Protein AF-A0A7C4M8E7-F1 (afdb_monomer_lite)

pLDDT: mean 94.71, std 4.03, range [75.12, 97.62]

Secondary structure (DSSP, 8-state):
--EEEEEEEETTTEEEEEEEESSS-HHHHHHHHHH-S-----EEETTEEE----

Radius of gyration: 12.2 Å; chains: 1; bounding box: 31×20×30 Å

Foldseek 3Di:
DDKDKDWDADPPPGIDIDMDDCPPPVPVVVVQVVQPPDDFDWDDDDPDTDTDGD

Structure (mmCIF, N/CA/C/O backbone):
data_AF-A0A7C4M8E7-F1
#
_entry.id   AF-A0A7C4M8E7-F1
#
loop_
_atom_site.group_PDB
_atom_site.id
_atom_site.type_symbol
_atom_site.label_atom_id
_atom_site.label_alt_id
_atom_site.label_comp_id
_atom_site.label_asym_id
_atom_site.label_entity_id
_atom_site.label_seq_id
_atom_site.pdbx_PDB_ins_code
_atom_site.Cartn_x
_atom_site.Cartn_y
_atom_site.Cartn_z
_atom_site.occupancy
_atom_site.B_iso_or_equiv
_atom_site.auth_seq_id
_atom_site.auth_comp_id
_atom_site.auth_asym_id
_atom_site.auth_atom_id
_atom_site.pdbx_PDB_model_num
ATOM 1 N N . MET A 1 1 ? 17.257 -5.581 -11.131 1.00 77.81 1 MET A N 1
ATOM 2 C CA . MET A 1 1 ? 16.026 -5.875 -10.387 1.00 77.81 1 MET A CA 1
ATOM 3 C C . MET A 1 1 ? 16.112 -5.149 -9.072 1.00 77.81 1 MET A C 1
ATOM 5 O O . MET A 1 1 ? 17.047 -5.395 -8.313 1.00 77.81 1 MET A O 1
ATOM 9 N N . ALA A 1 2 ? 15.209 -4.208 -8.868 1.00 91.12 2 ALA A N 1
ATOM 10 C CA . ALA A 1 2 ? 15.031 -3.502 -7.618 1.00 91.12 2 ALA A CA 1
ATOM 11 C C . ALA A 1 2 ? 13.797 -4.059 -6.902 1.00 91.12 2 ALA A C 1
ATOM 13 O O . ALA A 1 2 ? 12.750 -4.270 -7.516 1.00 91.12 2 ALA A O 1
ATOM 14 N N . SER A 1 3 ? 13.917 -4.275 -5.596 1.00 94.62 3 SER A N 1
ATOM 15 C CA . SER A 1 3 ? 12.773 -4.526 -4.728 1.00 94.62 3 SER A CA 1
ATOM 16 C C . SER A 1 3 ? 12.874 -3.687 -3.464 1.00 94.62 3 SER A C 1
ATOM 18 O O . SER A 1 3 ? 13.960 -3.257 -3.055 1.00 94.62 3 SER A O 1
ATOM 20 N N . LYS A 1 4 ? 11.717 -3.378 -2.882 1.00 95.62 4 LYS A N 1
ATOM 21 C CA . LYS A 1 4 ? 11.595 -2.594 -1.656 1.00 95.62 4 LYS A CA 1
ATOM 22 C C . LYS A 1 4 ? 10.523 -3.204 -0.769 1.00 95.62 4 LYS A C 1
ATOM 24 O O . LYS A 1 4 ? 9.466 -3.611 -1.248 1.00 95.62 4 LYS A O 1
ATOM 29 N N . LYS A 1 5 ? 10.800 -3.206 0.533 1.00 96.88 5 LYS A N 1
ATOM 30 C CA . LYS A 1 5 ? 9.779 -3.442 1.548 1.00 96.88 5 LYS A CA 1
ATOM 31 C C . LYS A 1 5 ? 8.919 -2.194 1.696 1.00 96.88 5 LYS A C 1
ATOM 33 O O . LYS A 1 5 ? 9.450 -1.083 1.692 1.00 96.88 5 LYS A O 1
ATOM 38 N N . ILE A 1 6 ? 7.620 -2.397 1.842 1.00 96.31 6 ILE A N 1
ATOM 39 C CA . ILE A 1 6 ? 6.644 -1.358 2.157 1.00 96.31 6 ILE A CA 1
ATOM 40 C C . ILE A 1 6 ? 5.885 -1.761 3.417 1.00 96.31 6 ILE A C 1
ATOM 42 O O . ILE A 1 6 ? 5.703 -2.948 3.686 1.00 96.31 6 ILE A O 1
ATOM 46 N N . LEU A 1 7 ? 5.451 -0.765 4.177 1.00 97.31 7 LEU A N 1
ATOM 47 C CA . LEU A 1 7 ? 4.568 -0.944 5.318 1.00 97.31 7 LEU A CA 1
ATOM 48 C C . LEU A 1 7 ? 3.218 -0.338 4.948 1.00 97.31 7 LEU A C 1
ATOM 50 O O . LEU A 1 7 ? 3.166 0.798 4.480 1.00 97.31 7 LEU A O 1
ATOM 54 N N . ILE A 1 8 ? 2.152 -1.110 5.120 1.00 96.12 8 ILE A N 1
ATOM 55 C CA . ILE A 1 8 ? 0.777 -0.650 4.937 1.00 96.12 8 ILE A CA 1
ATOM 56 C C . ILE A 1 8 ? 0.163 -0.585 6.328 1.00 96.12 8 ILE A C 1
ATOM 58 O O . ILE A 1 8 ? 0.072 -1.607 7.011 1.00 96.12 8 ILE A O 1
ATOM 62 N N . GLU A 1 9 ? -0.219 0.612 6.755 1.00 97.19 9 GLU A N 1
ATOM 63 C CA . GLU A 1 9 ? -0.765 0.872 8.085 1.00 97.19 9 GLU A CA 1
ATOM 64 C C . GLU A 1 9 ? -2.237 1.260 7.969 1.00 97.19 9 GLU A C 1
ATOM 66 O O . GLU A 1 9 ? -2.614 2.082 7.137 1.00 97.19 9 GLU A O 1
ATOM 71 N N . PHE A 1 10 ? -3.071 0.650 8.804 1.00 96.12 10 PHE A N 1
ATOM 72 C CA . PHE A 1 10 ? -4.492 0.937 8.911 1.00 96.12 10 PHE A CA 1
ATOM 73 C C . PHE A 1 10 ? -4.779 1.493 10.299 1.00 96.12 10 PHE A C 1
ATOM 75 O O . PHE A 1 10 ? -4.434 0.873 11.315 1.00 96.12 10 PHE A O 1
ATOM 82 N N . GLU A 1 11 ? -5.472 2.628 10.354 1.00 94.56 11 GLU A N 1
ATOM 83 C CA . GLU A 1 11 ? -5.905 3.202 11.622 1.00 94.56 11 GLU A CA 1
ATOM 84 C C . GLU A 1 11 ? -6.741 2.192 12.418 1.00 94.56 11 GLU A C 1
ATOM 86 O O . GLU A 1 11 ? -7.712 1.625 11.920 1.00 94.56 11 GLU A O 1
ATOM 91 N N . ASN A 1 12 ? -6.366 1.968 13.680 1.00 92.19 12 ASN A N 1
ATOM 92 C CA . ASN A 1 12 ? -7.073 1.106 14.638 1.00 92.19 12 ASN A CA 1
ATOM 93 C C . ASN A 1 12 ? -7.191 -0.389 14.268 1.00 92.19 12 ASN A C 1
ATOM 95 O O . ASN A 1 12 ? -7.813 -1.140 15.020 1.00 92.19 12 ASN A O 1
ATOM 99 N N . VAL A 1 13 ? -6.585 -0.844 13.167 1.00 94.19 13 VAL A N 1
ATOM 100 C CA . VAL A 1 13 ? -6.570 -2.264 12.764 1.00 94.19 13 VAL A CA 1
ATOM 101 C C . VAL A 1 13 ? -5.176 -2.869 12.927 1.00 94.19 13 VAL A C 1
ATOM 103 O O . VAL A 1 13 ? -5.051 -4.001 13.394 1.00 94.19 13 VAL A O 1
ATOM 106 N N . GLY A 1 14 ? -4.126 -2.115 12.588 1.00 95.75 14 GLY A N 1
ATOM 107 C CA . GLY A 1 14 ? -2.734 -2.562 12.649 1.00 95.75 14 GLY A CA 1
ATOM 108 C C . GLY A 1 14 ? -1.998 -2.328 11.333 1.00 95.75 14 GLY A C 1
ATOM 109 O O . GLY A 1 14 ? -2.421 -1.520 10.512 1.00 95.75 14 GLY A O 1
ATOM 110 N N . SER A 1 15 ? -0.891 -3.037 11.127 1.00 97.06 15 SER A N 1
ATOM 111 C CA . SER A 1 15 ? -0.056 -2.885 9.936 1.00 97.06 15 SER A CA 1
ATOM 112 C C . SER A 1 15 ? 0.382 -4.223 9.351 1.00 97.06 15 SER A C 1
ATOM 114 O O . SER A 1 15 ? 0.374 -5.258 10.022 1.00 97.06 15 SER A O 1
ATOM 116 N N . VAL A 1 16 ? 0.744 -4.204 8.070 1.00 96.69 16 VAL A N 1
ATOM 117 C CA . VAL A 1 16 ? 1.264 -5.359 7.338 1.00 96.69 16 VAL A CA 1
ATOM 118 C C . VAL A 1 16 ? 2.471 -4.953 6.496 1.00 96.69 16 VAL A C 1
ATOM 120 O O . VAL A 1 16 ? 2.475 -3.907 5.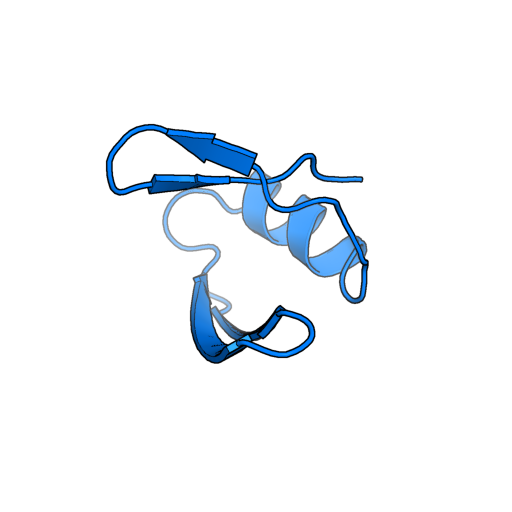847 1.00 96.69 16 VAL A O 1
ATOM 123 N N . GLU A 1 17 ? 3.508 -5.790 6.508 1.00 97.62 17 GLU A N 1
ATOM 124 C CA . GLU A 1 17 ? 4.662 -5.639 5.622 1.00 97.62 17 GLU A CA 1
ATOM 125 C C . GLU A 1 17 ? 4.391 -6.306 4.269 1.00 97.62 17 GLU A C 1
ATOM 127 O O . GLU A 1 17 ? 3.906 -7.438 4.201 1.00 97.62 17 GLU A O 1
ATOM 132 N N . GLY A 1 18 ? 4.751 -5.618 3.189 1.00 95.4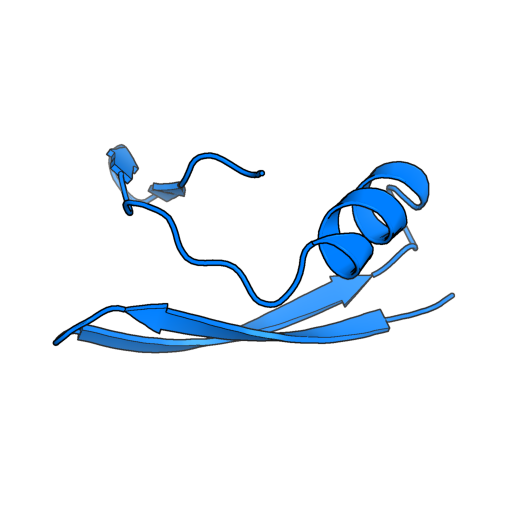4 18 GLY A N 1
ATOM 133 C CA . GLY A 1 18 ? 4.713 -6.132 1.823 1.00 95.44 18 GLY A CA 1
ATOM 134 C C . GLY A 1 18 ? 6.038 -5.918 1.094 1.00 95.44 18 GLY A C 1
ATOM 135 O O . GLY A 1 18 ? 6.894 -5.146 1.529 1.00 95.44 18 GLY A O 1
ATOM 136 N N . GLU A 1 19 ? 6.204 -6.584 -0.046 1.00 95.88 19 GLU A N 1
ATOM 137 C CA . GLU A 1 19 ? 7.327 -6.369 -0.962 1.00 95.88 19 GLU A CA 1
ATOM 138 C C . GLU A 1 19 ? 6.799 -5.991 -2.346 1.00 95.88 19 GLU A C 1
ATOM 140 O O . GLU A 1 19 ? 5.886 -6.627 -2.871 1.00 95.88 19 GLU A O 1
ATOM 145 N N . ILE A 1 20 ? 7.397 -4.961 -2.945 1.00 95.00 20 ILE A N 1
ATOM 146 C CA . ILE A 1 20 ? 7.145 -4.561 -4.329 1.00 95.00 20 ILE A CA 1
ATOM 147 C C . ILE A 1 20 ? 8.449 -4.643 -5.127 1.00 95.00 20 ILE A C 1
ATOM 149 O O . ILE A 1 20 ? 9.513 -4.252 -4.637 1.00 95.00 20 ILE A O 1
ATOM 153 N N . SER A 1 21 ? 8.374 -5.157 -6.356 1.00 96.88 21 SER A N 1
ATOM 154 C CA . SER A 1 21 ? 9.530 -5.330 -7.240 1.00 96.88 21 SER A CA 1
ATOM 155 C C . SER A 1 21 ? 9.264 -4.834 -8.661 1.00 96.88 21 SER A C 1
ATOM 157 O O . SER A 1 21 ? 8.127 -4.796 -9.134 1.00 96.88 21 SER A O 1
ATOM 159 N N . ASP A 1 22 ? 10.338 -4.475 -9.361 1.00 97.56 22 ASP A N 1
ATOM 160 C CA . ASP A 1 22 ? 10.314 -4.058 -10.768 1.00 97.56 22 ASP A CA 1
ATOM 161 C C . ASP A 1 22 ? 10.309 -5.237 -11.763 1.00 97.56 22 ASP A C 1
ATOM 163 O O . ASP A 1 22 ? 10.340 -5.023 -12.973 1.00 97.56 22 ASP A O 1
ATOM 167 N N . GLN A 1 23 ? 10.253 -6.480 -11.270 1.00 97.25 23 GLN A N 1
ATOM 168 C CA . GLN A 1 23 ? 10.484 -7.689 -12.065 1.00 97.25 23 GLN A CA 1
ATOM 169 C C . GLN A 1 23 ? 9.456 -7.888 -13.185 1.00 97.25 23 GLN A C 1
ATOM 171 O O . GLN A 1 23 ? 9.815 -8.328 -14.276 1.00 97.25 23 GLN A O 1
ATOM 176 N N . VAL A 1 24 ?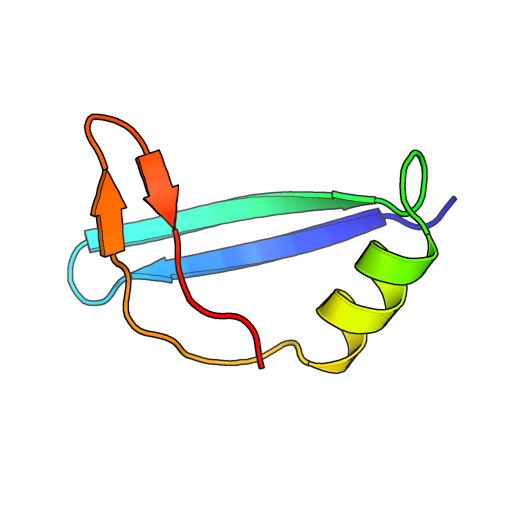 8.180 -7.604 -12.906 1.00 96.00 24 VAL A N 1
ATOM 177 C CA . VAL A 1 24 ? 7.076 -7.817 -13.857 1.00 96.00 24 VAL A CA 1
ATOM 178 C C . VAL A 1 24 ? 6.631 -6.498 -14.485 1.00 96.00 24 VAL A C 1
ATOM 180 O O . VAL A 1 24 ? 6.403 -6.441 -15.689 1.00 96.00 24 VAL A O 1
ATOM 183 N N . ASN A 1 25 ? 6.543 -5.428 -13.685 1.00 96.06 25 ASN A N 1
ATOM 184 C CA . ASN A 1 25 ? 5.979 -4.142 -14.101 1.00 96.06 25 ASN A CA 1
ATOM 185 C C . ASN A 1 25 ? 6.857 -2.962 -13.636 1.00 96.06 25 ASN A C 1
ATOM 187 O O . ASN A 1 25 ? 6.489 -2.255 -12.693 1.00 96.06 25 ASN A O 1
ATOM 191 N N . PRO A 1 26 ? 8.001 -2.701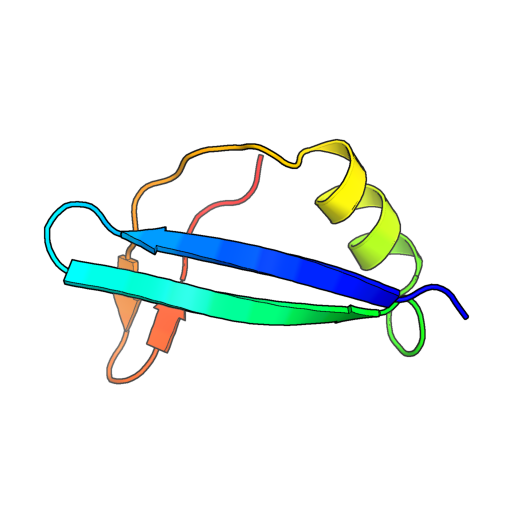 -14.298 1.00 96.94 26 PRO A N 1
ATOM 192 C CA . PRO A 1 26 ? 8.960 -1.684 -13.855 1.00 96.94 26 PRO A CA 1
ATOM 193 C C . PRO A 1 26 ? 8.383 -0.260 -13.861 1.00 96.94 26 PRO A C 1
ATOM 195 O O . PRO A 1 26 ? 8.633 0.507 -12.938 1.00 96.94 26 PRO A O 1
ATOM 198 N N . LYS A 1 27 ? 7.533 0.085 -14.841 1.00 96.88 27 LYS A N 1
ATOM 199 C CA . LYS A 1 27 ? 6.894 1.415 -14.913 1.00 96.88 27 LYS A CA 1
ATOM 200 C C . LYS A 1 27 ? 5.934 1.667 -13.747 1.00 96.88 27 LYS A C 1
ATOM 202 O O . LYS A 1 27 ? 5.903 2.767 -13.205 1.00 96.88 27 LYS A O 1
ATOM 207 N N . THR A 1 28 ? 5.161 0.651 -13.362 1.00 94.81 28 THR A N 1
ATOM 208 C CA . THR A 1 28 ? 4.246 0.732 -12.216 1.00 94.81 28 THR A CA 1
ATOM 209 C C . THR A 1 28 ? 5.027 0.819 -10.912 1.00 94.81 28 THR A C 1
ATOM 211 O O . THR A 1 28 ? 4.694 1.644 -10.069 1.00 94.81 28 THR A O 1
ATOM 214 N N . TYR A 1 29 ? 6.097 0.029 -10.773 1.00 96.25 29 TYR A N 1
ATOM 215 C CA . TYR A 1 29 ? 7.005 0.109 -9.630 1.00 96.25 29 TYR A CA 1
ATOM 216 C C . TYR A 1 29 ? 7.564 1.528 -9.461 1.00 96.25 29 TYR A C 1
ATOM 218 O O . TYR A 1 29 ? 7.437 2.110 -8.388 1.00 96.25 29 TYR A O 1
ATOM 226 N N . GLU A 1 30 ? 8.119 2.123 -10.519 1.00 95.69 30 GLU A N 1
ATOM 227 C CA . GLU A 1 30 ? 8.676 3.481 -10.466 1.00 95.69 30 GLU A CA 1
ATOM 228 C C . GLU A 1 30 ? 7.618 4.533 -10.112 1.00 95.69 30 GLU A C 1
ATOM 230 O O . GLU A 1 30 ? 7.862 5.385 -9.254 1.00 95.69 30 GLU A O 1
ATOM 235 N N . ALA A 1 31 ? 6.438 4.461 -10.737 1.00 95.12 31 ALA A N 1
ATOM 236 C CA . ALA A 1 31 ? 5.341 5.38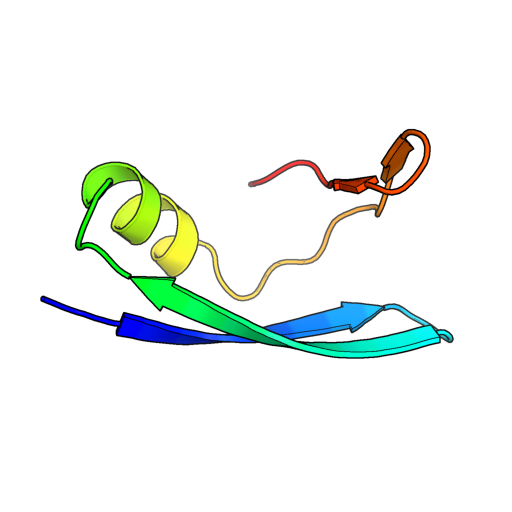6 -10.471 1.00 95.12 31 ALA A CA 1
ATOM 237 C C . ALA A 1 31 ? 4.852 5.286 -9.020 1.00 95.12 31 ALA A C 1
ATOM 239 O O . ALA A 1 31 ? 4.668 6.312 -8.371 1.00 95.12 31 ALA A O 1
ATOM 240 N N . PHE A 1 32 ? 4.701 4.071 -8.494 1.00 94.75 32 PHE A N 1
ATOM 241 C CA . PHE A 1 32 ? 4.248 3.846 -7.125 1.00 94.75 32 PHE A CA 1
ATOM 242 C C . PHE A 1 32 ? 5.291 4.310 -6.103 1.00 94.75 32 PHE A C 1
ATOM 244 O O . PHE A 1 32 ? 4.987 5.120 -5.233 1.00 94.75 32 PHE A O 1
ATOM 251 N N . ILE A 1 33 ? 6.551 3.879 -6.251 1.00 94.31 33 ILE A N 1
ATOM 252 C CA . ILE A 1 33 ? 7.645 4.234 -5.333 1.00 94.31 33 ILE A CA 1
ATOM 253 C C . ILE A 1 33 ? 7.871 5.749 -5.260 1.00 94.31 33 ILE A C 1
ATOM 255 O O . ILE A 1 33 ? 8.234 6.249 -4.199 1.00 94.31 33 ILE A O 1
ATOM 259 N N . LYS A 1 34 ? 7.639 6.490 -6.351 1.00 94.88 34 LYS A N 1
ATOM 260 C CA . LYS A 1 34 ? 7.765 7.955 -6.371 1.00 94.88 34 LYS A CA 1
ATOM 261 C C . LYS A 1 34 ? 6.752 8.667 -5.463 1.00 94.88 34 LYS A C 1
ATOM 263 O O . LYS A 1 34 ? 7.044 9.775 -5.022 1.00 94.88 34 LYS A O 1
ATOM 268 N N . HIS A 1 35 ? 5.593 8.061 -5.209 1.00 95.19 35 HIS A N 1
ATOM 269 C CA . HIS A 1 35 ? 4.523 8.667 -4.411 1.00 95.19 35 HIS A CA 1
ATOM 270 C C . HIS A 1 35 ? 4.514 8.204 -2.951 1.00 95.19 35 HIS A C 1
ATOM 272 O O . HIS A 1 35 ? 3.837 8.819 -2.137 1.00 95.19 35 HIS A O 1
ATOM 278 N N . ILE A 1 36 ? 5.268 7.160 -2.588 1.00 93.31 36 ILE A N 1
ATOM 279 C CA . ILE A 1 36 ? 5.405 6.751 -1.183 1.00 93.31 36 ILE A CA 1
ATOM 280 C C . ILE A 1 36 ? 6.257 7.784 -0.419 1.00 93.31 36 ILE A C 1
ATOM 282 O O . ILE A 1 36 ? 7.334 8.147 -0.906 1.00 93.31 36 ILE A O 1
ATOM 286 N N . PRO A 1 37 ? 5.865 8.181 0.809 1.00 95.00 37 PRO A N 1
ATOM 287 C CA . PRO A 1 37 ? 4.655 7.776 1.539 1.00 95.00 37 PRO A CA 1
ATOM 288 C C . PRO A 1 37 ? 3.410 8.591 1.149 1.00 95.00 37 PRO A C 1
ATOM 290 O O . PRO A 1 37 ? 3.505 9.795 0.923 1.00 95.00 37 PRO A O 1
ATOM 293 N N . PHE A 1 38 ? 2.242 7.940 1.134 1.00 95.50 38 PHE A N 1
ATOM 294 C CA . PHE A 1 38 ? 0.937 8.582 0.947 1.00 95.50 38 PHE A CA 1
ATOM 295 C C . PHE A 1 38 ? -0.143 7.892 1.790 1.00 95.50 38 PHE A C 1
ATOM 297 O O . PHE A 1 38 ? 0.024 6.743 2.198 1.00 95.50 38 PHE A O 1
ATOM 304 N N . GLU A 1 39 ? -1.252 8.594 2.008 1.00 95.44 39 GLU A N 1
ATOM 305 C CA . GLU A 1 39 ? -2.448 8.100 2.698 1.00 95.44 39 GLU A CA 1
ATOM 306 C C . GLU A 1 39 ? -3.633 8.059 1.725 1.00 95.44 39 GLU A C 1
ATOM 308 O O . GLU A 1 39 ? -3.707 8.861 0.791 1.00 95.44 39 GLU A O 1
ATOM 313 N N . SER A 1 40 ? -4.545 7.107 1.921 1.00 95.25 40 SER A N 1
ATOM 314 C CA . SER A 1 40 ? -5.745 6.925 1.099 1.00 95.25 40 SER A CA 1
ATOM 315 C C . SER A 1 40 ? -6.832 6.203 1.900 1.00 95.25 40 SER A C 1
ATOM 317 O O . SER A 1 40 ? -6.555 5.621 2.951 1.00 95.25 40 SER A O 1
ATOM 319 N N . GLU A 1 41 ? -8.072 6.235 1.415 1.00 95.06 41 GLU A N 1
ATOM 320 C CA . GLU A 1 41 ? -9.194 5.541 2.048 1.00 95.06 41 GLU A CA 1
ATOM 321 C C . GLU A 1 41 ? -9.231 4.069 1.612 1.00 95.06 41 GLU A C 1
ATOM 323 O O . GLU A 1 41 ? -9.250 3.741 0.422 1.00 95.06 41 GLU A O 1
ATOM 328 N N . ALA A 1 42 ? -9.233 3.166 2.594 1.00 94.38 42 ALA A N 1
ATOM 329 C CA . ALA A 1 42 ? -9.307 1.734 2.350 1.00 94.38 42 ALA A CA 1
ATOM 330 C C . ALA A 1 42 ? -10.746 1.316 2.021 1.00 94.38 42 ALA A C 1
ATOM 332 O O . ALA A 1 42 ? -11.625 1.300 2.883 1.00 94.38 42 ALA A O 1
ATOM 333 N N . ASN A 1 43 ? -10.967 0.907 0.778 1.00 96.00 43 ASN A N 1
ATOM 334 C CA . ASN A 1 43 ? -12.209 0.311 0.314 1.00 96.00 43 ASN A CA 1
ATOM 335 C C . ASN A 1 43 ? -12.138 -1.219 0.402 1.00 96.00 43 ASN A C 1
ATOM 337 O O . ASN A 1 43 ? -11.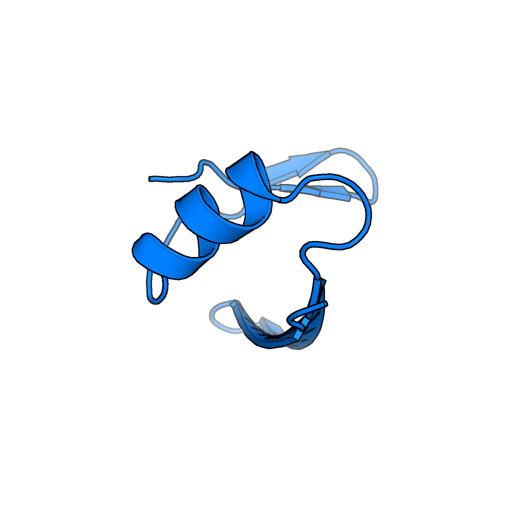061 -1.816 0.341 1.00 96.00 43 ASN A O 1
ATOM 341 N N . THR A 1 44 ? -13.296 -1.877 0.518 1.00 96.38 44 THR A N 1
ATOM 342 C CA . THR A 1 44 ? -13.368 -3.344 0.603 1.00 96.38 44 THR A CA 1
ATOM 343 C C . THR A 1 44 ? -14.248 -3.938 -0.488 1.00 96.38 44 THR A C 1
ATOM 345 O O . THR A 1 44 ? -15.327 -3.429 -0.789 1.00 96.38 44 THR A O 1
ATOM 348 N N . TRP A 1 45 ? -13.803 -5.054 -1.065 1.00 97.44 45 TRP A N 1
ATOM 349 C CA . TRP A 1 45 ? -14.589 -5.866 -1.989 1.00 97.44 45 TRP A CA 1
ATOM 350 C C . TRP A 1 45 ? -14.423 -7.345 -1.646 1.00 97.44 45 TRP A C 1
ATOM 352 O O . TRP A 1 45 ? -13.449 -8.005 -2.003 1.00 97.44 45 TRP A O 1
ATOM 362 N N . GLY A 1 46 ? -15.418 -7.907 -0.956 1.00 96.75 46 GLY A N 1
ATOM 363 C CA . GLY A 1 46 ? -15.404 -9.316 -0.571 1.00 96.75 46 GLY A CA 1
ATOM 364 C C . GLY A 1 46 ? -14.261 -9.619 0.398 1.00 96.75 46 GLY A C 1
ATOM 365 O O . GLY A 1 46 ? -14.386 -9.356 1.589 1.00 96.75 46 GLY A O 1
ATOM 366 N N . LYS A 1 47 ? -13.168 -10.201 -0.107 1.00 96.44 47 LYS A N 1
ATOM 367 C CA . LYS A 1 47 ? -11.948 -10.495 0.670 1.00 96.44 47 LYS A CA 1
ATOM 368 C C . LYS A 1 47 ? -10.760 -9.601 0.297 1.00 96.44 47 LYS A C 1
ATOM 370 O O . LYS A 1 47 ? -9.653 -9.850 0.763 1.00 96.44 47 LYS A O 1
ATOM 375 N N . GLU A 1 48 ? -10.978 -8.612 -0.560 1.00 95.62 48 GLU A N 1
ATOM 376 C CA . GLU A 1 48 ? -9.955 -7.699 -1.056 1.00 95.62 48 GLU A CA 1
ATOM 377 C C . GLU A 1 48 ? -10.075 -6.331 -0.382 1.00 95.62 48 GLU A C 1
ATOM 379 O O . GLU A 1 48 ? -11.184 -5.839 -0.150 1.00 95.62 48 GLU A O 1
ATOM 384 N N . ILE A 1 49 ? -8.923 -5.732 -0.080 1.00 94.19 49 ILE A N 1
ATOM 385 C CA . ILE A 1 49 ? -8.793 -4.337 0.340 1.00 94.19 49 ILE A CA 1
ATOM 386 C C . ILE A 1 49 ? -8.061 -3.612 -0.781 1.00 94.19 49 ILE A C 1
ATOM 388 O O . ILE A 1 49 ? -6.991 -4.053 -1.201 1.00 94.19 49 ILE A O 1
ATOM 392 N N . TYR A 1 50 ? -8.630 -2.509 -1.248 1.00 95.12 50 TYR A N 1
ATOM 393 C CA . TYR A 1 50 ? -8.052 -1.675 -2.294 1.00 95.12 50 TYR A CA 1
ATOM 394 C C . TYR A 1 50 ? -8.192 -0.201 -1.919 1.00 95.12 50 TYR A C 1
ATOM 396 O O . TYR A 1 50 ? -8.960 0.160 -1.031 1.00 95.12 50 TYR A O 1
ATOM 404 N N . PHE A 1 51 ? -7.431 0.656 -2.580 1.00 95.25 51 PHE A N 1
ATOM 405 C CA . PHE A 1 51 ? -7.409 2.090 -2.323 1.00 95.25 51 PHE A CA 1
ATOM 406 C C . PHE A 1 51 ? -7.072 2.825 -3.618 1.00 95.25 51 PHE A C 1
ATOM 408 O O . PHE A 1 51 ? -6.489 2.241 -4.537 1.00 95.25 51 PHE A O 1
ATOM 415 N N . ASP A 1 52 ? -7.417 4.106 -3.680 1.00 94.31 52 ASP A N 1
ATOM 416 C CA . ASP A 1 52 ? -7.031 4.953 -4.803 1.00 94.31 52 ASP A CA 1
ATOM 417 C C . ASP A 1 52 ? -5.573 5.395 -4.645 1.00 94.31 52 ASP A C 1
ATOM 419 O O . ASP A 1 52 ? -5.150 5.824 -3.566 1.00 94.31 52 ASP A O 1
ATOM 423 N N . THR A 1 53 ? -4.790 5.261 -5.715 1.00 85.75 53 THR A N 1
ATOM 424 C CA . THR A 1 53 ? -3.391 5.706 -5.759 1.00 85.75 53 THR A CA 1
ATOM 425 C C . THR A 1 53 ? -3.299 7.183 -6.160 1.00 85.75 53 THR A C 1
ATOM 427 O O . THR A 1 53 ? -4.093 7.600 -7.007 1.00 85.75 53 THR A O 1
ATOM 430 N N . PRO A 1 54 ? -2.322 7.944 -5.627 1.00 75.12 54 PRO A N 1
ATOM 431 C CA . PRO A 1 54 ? -2.027 9.310 -6.069 1.00 75.12 54 PRO A CA 1
ATOM 432 C C . PRO A 1 54 ? -1.708 9.430 -7.564 1.00 75.12 54 PRO A C 1
ATOM 434 O O . PRO A 1 54 ? -1.170 8.453 -8.143 1.00 75.12 54 PRO A O 1
#

Sequence (54 aa):
MASKKILIEFENVGSVEGEISDQVNPKTYEAFIKHIPFESEANTWGKEIYFDTP